Protein AF-A0A6C0U5X5-F1 (afdb_monomer_lite)

Secondary structure (DSSP, 8-state):
-HHHHHHHHHHHHHHTT---------SSGGGHHHHHHHHHHS------------S------

pLDDT: mean 91.98, std 12.53, range [43.56, 98.56]

Radius of gyration: 16.29 Å; chains: 1; bounding box: 43×32×25 Å

Foldseek 3Di:
DVVVVVVVVVVVCVVVVNPDDDDDFDPDPVCPVVCVVDVVVDDDDDDDDDDDDDPPCPDDD

Structure (mmC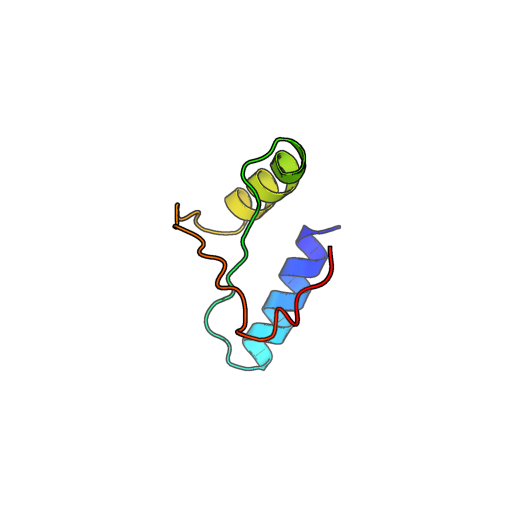IF, N/CA/C/O backbone):
data_AF-A0A6C0U5X5-F1
#
_entry.id   AF-A0A6C0U5X5-F1
#
loop_
_atom_site.group_PDB
_atom_site.id
_atom_site.type_symbol
_atom_site.label_atom_id
_atom_site.label_alt_id
_atom_site.label_comp_id
_atom_site.label_asym_id
_atom_site.label_entity_id
_atom_site.label_seq_id
_atom_site.pdbx_PDB_ins_code
_atom_site.Cartn_x
_atom_site.Cartn_y
_atom_site.Cartn_z
_atom_site.occupancy
_atom_site.B_iso_or_equiv
_atom_site.auth_seq_id
_atom_site.auth_comp_id
_atom_site.auth_asym_id
_atom_site.auth_atom_id
_atom_site.pdbx_PDB_model_num
ATOM 1 N N . MET A 1 1 ? -11.360 -2.052 -14.932 1.00 90.25 1 MET A N 1
ATOM 2 C CA . MET A 1 1 ? -11.393 -3.475 -14.523 1.00 90.25 1 MET A CA 1
ATOM 3 C C . MET A 1 1 ? -10.713 -3.702 -13.178 1.00 90.25 1 MET A C 1
ATOM 5 O O . MET A 1 1 ? -11.389 -4.186 -12.284 1.00 90.25 1 MET A O 1
ATOM 9 N N . ALA A 1 2 ? -9.452 -3.294 -12.981 1.00 96.75 2 ALA A N 1
ATOM 10 C CA . ALA A 1 2 ? -8.725 -3.507 -11.718 1.00 96.75 2 ALA A CA 1
ATOM 11 C C . ALA A 1 2 ? -9.464 -3.007 -10.457 1.00 96.75 2 ALA A C 1
ATOM 13 O O . ALA A 1 2 ? -9.576 -3.743 -9.485 1.00 96.75 2 ALA A O 1
ATOM 14 N N . THR A 1 3 ? -10.079 -1.820 -10.500 1.00 97.50 3 THR A N 1
ATOM 15 C CA . THR A 1 3 ? -10.899 -1.301 -9.387 1.00 97.50 3 THR A CA 1
ATOM 16 C C . THR A 1 3 ? -12.021 -2.255 -8.971 1.00 97.50 3 THR A C 1
ATOM 18 O O . THR A 1 3 ? -12.218 -2.475 -7.783 1.00 97.50 3 THR A O 1
ATOM 21 N N . ALA A 1 4 ? -12.721 -2.872 -9.929 1.00 98.19 4 ALA A N 1
ATOM 22 C CA . ALA A 1 4 ? -13.807 -3.806 -9.628 1.00 98.19 4 ALA A CA 1
ATOM 23 C C . ALA A 1 4 ? -13.288 -5.100 -8.977 1.00 98.19 4 ALA A C 1
ATOM 25 O O . ALA A 1 4 ? -13.959 -5.670 -8.120 1.00 98.19 4 ALA A O 1
ATOM 26 N N . LEU A 1 5 ? -12.081 -5.547 -9.346 1.00 98.44 5 LEU A N 1
ATOM 27 C CA . LEU A 1 5 ? -11.426 -6.688 -8.701 1.00 98.44 5 LEU A CA 1
ATOM 28 C C . LEU A 1 5 ? -11.040 -6.361 -7.255 1.00 98.44 5 LEU A C 1
ATOM 30 O O . LEU A 1 5 ? -11.327 -7.156 -6.365 1.00 98.44 5 LEU A O 1
ATOM 34 N N . ILE A 1 6 ? -10.464 -5.179 -7.013 1.00 98.00 6 ILE A N 1
ATOM 35 C CA . ILE A 1 6 ? -10.095 -4.721 -5.665 1.00 98.00 6 ILE A CA 1
ATOM 36 C C . ILE A 1 6 ? -11.341 -4.591 -4.782 1.00 98.00 6 ILE A C 1
ATOM 38 O O . ILE A 1 6 ? -11.363 -5.134 -3.685 1.00 98.00 6 ILE A O 1
ATOM 42 N N . GLN A 1 7 ? -12.415 -3.980 -5.286 1.00 97.44 7 GLN A N 1
ATOM 43 C CA . GLN A 1 7 ? -13.693 -3.879 -4.567 1.00 97.44 7 GLN A CA 1
ATOM 44 C C . GLN 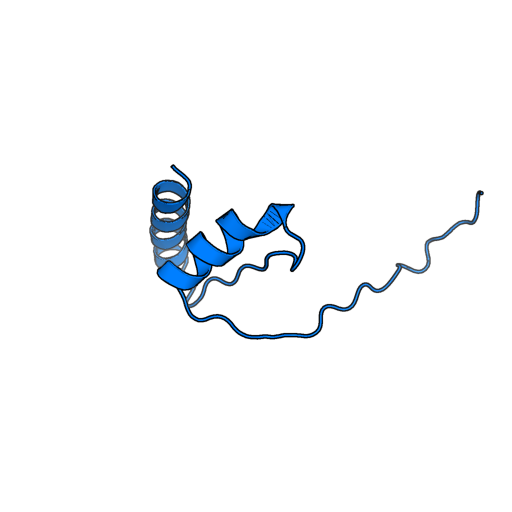A 1 7 ? -14.308 -5.254 -4.283 1.00 97.44 7 GLN A C 1
ATOM 46 O O . GLN A 1 7 ? -14.888 -5.492 -3.222 1.00 97.44 7 GLN A O 1
ATOM 51 N N . ARG A 1 8 ? -14.182 -6.202 -5.221 1.00 98.38 8 ARG A N 1
ATOM 52 C CA . ARG A 1 8 ? -14.649 -7.569 -4.987 1.00 98.38 8 ARG A CA 1
ATOM 53 C C . ARG A 1 8 ? -13.835 -8.261 -3.899 1.00 98.38 8 ARG A C 1
ATOM 55 O O . ARG A 1 8 ? -14.424 -8.960 -3.075 1.00 98.38 8 ARG A O 1
ATOM 62 N N . LEU A 1 9 ? -12.520 -8.060 -3.889 1.00 98.12 9 LEU A N 1
ATOM 63 C CA . LEU A 1 9 ? -11.642 -8.588 -2.855 1.00 98.12 9 LEU A CA 1
ATOM 64 C C . LEU A 1 9 ? -11.942 -7.955 -1.494 1.00 98.12 9 LEU A C 1
ATOM 66 O O . LEU A 1 9 ? -12.051 -8.689 -0.524 1.00 98.12 9 LEU A O 1
ATOM 70 N N . GLU A 1 10 ? -12.186 -6.646 -1.430 1.00 97.88 10 GLU A N 1
ATOM 71 C CA . GLU A 1 10 ? -12.576 -5.933 -0.207 1.00 97.88 10 GLU A CA 1
ATOM 72 C C . GLU A 1 10 ? -13.811 -6.565 0.455 1.00 97.88 10 GLU A C 1
ATOM 74 O O . GLU A 1 10 ? -13.789 -6.880 1.645 1.00 97.88 10 GLU A O 1
ATOM 79 N N . MET A 1 11 ? -14.852 -6.870 -0.332 1.00 98.25 11 MET A N 1
ATOM 80 C CA . MET A 1 11 ? -16.044 -7.570 0.169 1.00 98.25 11 MET A CA 1
ATOM 81 C C . MET A 1 11 ? -15.721 -8.958 0.741 1.00 98.25 11 MET A C 1
ATOM 83 O O . MET A 1 11 ? -16.285 -9.363 1.758 1.00 98.25 11 MET A O 1
ATOM 87 N N . ILE A 1 12 ? -14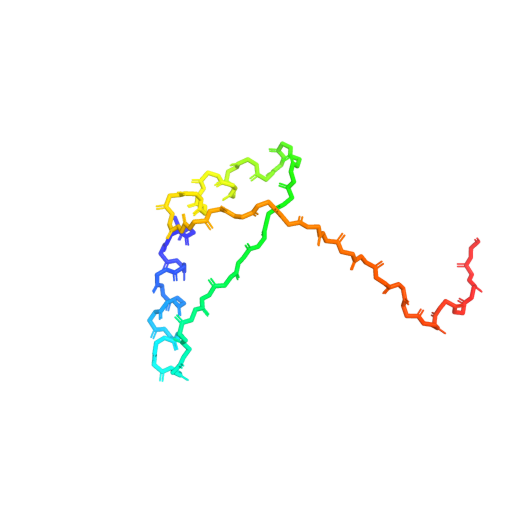.828 -9.707 0.088 1.00 98.56 12 ILE A N 1
ATOM 88 C CA . ILE A 1 12 ? -14.413 -11.041 0.546 1.00 98.56 12 ILE A CA 1
ATOM 89 C C . ILE A 1 12 ? -13.574 -10.930 1.825 1.00 98.56 12 ILE A C 1
ATOM 91 O O . ILE A 1 12 ? -13.764 -11.718 2.749 1.00 98.56 12 ILE A O 1
ATOM 95 N N . SER A 1 13 ? -12.670 -9.957 1.883 1.00 98.19 13 SER A N 1
ATOM 96 C CA . SER A 1 13 ? -11.811 -9.663 3.028 1.00 98.19 13 SER A CA 1
ATOM 97 C C . SER A 1 13 ? -12.643 -9.311 4.259 1.00 98.19 13 SER A C 1
ATOM 99 O O . SER A 1 13 ? -12.465 -9.930 5.309 1.00 98.19 13 SER A O 1
ATOM 101 N N . ALA A 1 14 ? -13.630 -8.422 4.113 1.00 98.25 14 ALA A N 1
ATOM 102 C CA . ALA A 1 14 ? -14.551 -8.067 5.190 1.00 98.25 14 ALA A CA 1
ATOM 103 C C . ALA A 1 14 ? -15.339 -9.287 5.701 1.00 98.25 14 ALA A C 1
ATOM 105 O O . ALA A 1 14 ? -15.410 -9.521 6.906 1.00 98.25 14 ALA A O 1
ATOM 106 N N . ALA A 1 15 ? -15.857 -10.128 4.797 1.0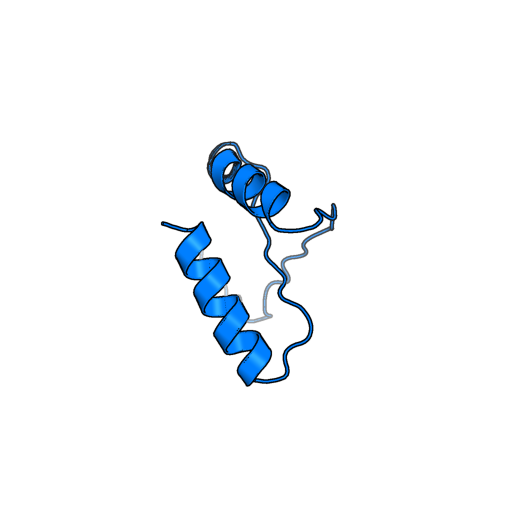0 98.56 15 ALA A N 1
ATOM 107 C CA . ALA A 1 15 ? -16.561 -11.359 5.168 1.00 98.56 15 ALA A CA 1
ATOM 108 C C . ALA A 1 15 ? -15.671 -12.377 5.912 1.00 98.56 15 ALA A C 1
ATOM 110 O O . ALA A 1 15 ? -16.180 -13.242 6.621 1.00 98.56 15 ALA A O 1
ATOM 111 N N . ARG A 1 16 ? -14.345 -12.278 5.759 1.00 98.19 16 ARG A N 1
ATOM 112 C CA . ARG A 1 16 ? -13.347 -13.117 6.440 1.00 98.19 16 ARG A CA 1
ATOM 113 C C . ARG A 1 16 ? -12.812 -12.501 7.736 1.00 98.19 16 ARG A C 1
ATOM 115 O O . ARG A 1 16 ? -11.959 -13.111 8.371 1.00 98.19 16 ARG A O 1
ATOM 122 N N . GLY A 1 17 ? -13.287 -11.318 8.129 1.00 98.25 17 GLY A N 1
ATOM 123 C CA . GLY A 1 17 ? -12.797 -10.606 9.311 1.00 98.25 17 GLY A CA 1
ATOM 124 C C . GLY A 1 17 ? -11.425 -9.952 9.121 1.00 98.25 17 GLY A C 1
ATOM 125 O O . GLY A 1 17 ? -10.772 -9.619 10.108 1.00 98.25 17 GLY A O 1
ATOM 126 N N . ALA A 1 18 ? -10.969 -9.768 7.878 1.00 98.12 18 ALA A N 1
ATOM 127 C CA . ALA A 1 18 ? -9.764 -8.993 7.613 1.00 98.12 18 ALA A CA 1
ATOM 128 C C . ALA A 1 18 ? -10.051 -7.501 7.834 1.00 98.12 18 ALA A C 1
ATOM 130 O O . ALA A 1 18 ? -11.044 -6.974 7.335 1.00 98.12 18 ALA A O 1
ATOM 131 N N . TYR A 1 19 ? -9.169 -6.828 8.573 1.00 96.31 19 TYR A N 1
ATOM 132 C CA . TYR A 1 19 ? -9.315 -5.407 8.901 1.00 96.31 19 TYR A CA 1
ATOM 133 C C . TYR A 1 19 ? -8.578 -4.481 7.922 1.00 96.31 19 TYR A C 1
ATOM 135 O O . TYR A 1 19 ? -8.892 -3.297 7.849 1.00 96.31 19 TYR A O 1
ATOM 143 N N . LEU A 1 20 ? -7.588 -5.001 7.189 1.00 95.88 20 LEU A N 1
ATOM 144 C CA . LEU A 1 20 ? -6.728 -4.225 6.300 1.00 95.88 20 LEU A CA 1
ATOM 145 C C . LEU A 1 20 ? -6.263 -5.084 5.123 1.00 95.88 20 LEU A C 1
ATOM 147 O O . LEU A 1 20 ? -5.995 -6.276 5.276 1.00 95.88 20 LEU A O 1
ATOM 151 N N . MET A 1 21 ? -6.148 -4.454 3.956 1.00 96.94 21 MET A N 1
ATOM 152 C CA . MET A 1 21 ? -5.473 -5.001 2.782 1.00 96.94 21 MET A CA 1
ATOM 153 C C . MET A 1 21 ? -4.272 -4.111 2.468 1.00 96.94 21 MET A C 1
ATOM 155 O O . MET A 1 21 ? -4.390 -2.889 2.511 1.00 96.94 21 MET A O 1
ATOM 159 N N . PHE A 1 22 ? -3.140 -4.721 2.135 1.00 96.44 22 PHE A N 1
ATOM 160 C CA . PHE A 1 22 ? -1.929 -4.027 1.703 1.00 96.44 22 PHE A CA 1
ATOM 161 C C . PHE A 1 22 ? -1.512 -4.538 0.323 1.00 96.44 22 PHE A C 1
ATOM 163 O O . PHE A 1 22 ? -1.791 -5.681 -0.041 1.00 96.44 22 PHE A O 1
ATOM 170 N N . VAL A 1 23 ? -0.871 -3.671 -0.456 1.00 97.12 23 VAL A N 1
ATOM 171 C CA . VAL A 1 23 ? -0.364 -3.966 -1.799 1.00 97.12 23 VAL A CA 1
ATOM 172 C C . VAL A 1 23 ? 0.886 -3.127 -2.046 1.00 97.12 23 VAL A C 1
ATOM 174 O O . VAL A 1 23 ? 0.998 -2.022 -1.517 1.00 97.12 23 VAL A O 1
ATOM 177 N N . GLN A 1 24 ? 1.825 -3.659 -2.822 1.00 96.44 24 GLN A N 1
ATOM 178 C CA . GLN A 1 24 ? 3.044 -2.971 -3.248 1.00 96.44 24 GLN A CA 1
ATOM 179 C C . GLN A 1 24 ? 3.025 -2.793 -4.771 1.00 96.44 24 GLN A C 1
ATOM 181 O O . GLN A 1 24 ? 2.319 -3.517 -5.476 1.00 96.44 24 GLN A O 1
ATOM 186 N N . ALA A 1 25 ? 3.766 -1.803 -5.252 1.00 96.69 25 ALA A N 1
ATOM 187 C CA . ALA A 1 25 ? 4.059 -1.576 -6.661 1.00 96.69 25 ALA A CA 1
ATOM 188 C C . ALA A 1 25 ? 5.539 -1.210 -6.769 1.00 96.69 25 ALA A C 1
ATOM 190 O O . ALA A 1 25 ? 6.058 -0.518 -5.883 1.00 96.69 25 ALA A O 1
ATOM 191 N N . ASP A 1 26 ? 6.193 -1.660 -7.832 1.00 96.31 26 ASP A N 1
ATOM 192 C CA . ASP A 1 26 ? 7.551 -1.251 -8.150 1.00 96.31 26 ASP A CA 1
ATOM 193 C C . ASP A 1 26 ? 7.582 0.237 -8.509 1.00 96.31 26 ASP A C 1
ATOM 195 O O . ASP A 1 26 ? 6.593 0.836 -8.932 1.00 96.31 26 ASP A O 1
ATOM 199 N N . THR A 1 27 ? 8.738 0.872 -8.315 1.00 94.94 27 THR A N 1
ATOM 200 C CA . THR A 1 27 ? 8.908 2.309 -8.603 1.00 94.94 27 THR A CA 1
ATOM 201 C C . THR A 1 27 ? 9.258 2.596 -10.065 1.00 94.94 27 THR A C 1
ATOM 203 O O . THR A 1 27 ? 9.399 3.761 -10.442 1.00 94.94 27 THR A O 1
ATOM 206 N N . GLY A 1 28 ? 9.406 1.550 -10.881 1.00 95.88 28 GLY A N 1
ATOM 207 C CA . GLY A 1 28 ? 9.686 1.650 -12.309 1.00 95.88 28 GLY A CA 1
ATOM 208 C C . GLY A 1 28 ? 8.499 2.186 -13.125 1.00 95.88 28 GLY A C 1
ATOM 209 O O . GLY A 1 28 ? 7.349 2.126 -12.676 1.00 95.88 28 GLY A O 1
ATOM 210 N N . PRO A 1 29 ? 8.752 2.716 -14.338 1.00 96.94 29 PRO A N 1
ATOM 211 C CA . PRO A 1 29 ? 7.714 3.268 -15.215 1.00 96.94 29 PRO A CA 1
ATOM 212 C C . PRO A 1 29 ? 6.616 2.256 -15.586 1.00 96.94 29 PRO A C 1
ATOM 214 O O . PRO A 1 29 ? 5.479 2.642 -15.854 1.00 96.94 29 PRO A O 1
ATOM 217 N N . GLU A 1 30 ? 6.936 0.962 -15.592 1.00 97.69 30 GLU A N 1
ATOM 218 C CA . GLU A 1 30 ? 6.003 -0.139 -15.829 1.00 97.69 30 GLU A CA 1
ATOM 219 C C . GLU A 1 30 ? 4.830 -0.163 -14.838 1.00 97.69 30 GLU A C 1
ATOM 221 O O . GLU A 1 30 ? 3.719 -0.541 -15.220 1.00 97.69 30 GLU A O 1
ATOM 226 N N . ASP A 1 31 ? 5.052 0.325 -13.615 1.00 97.88 31 ASP A N 1
ATOM 227 C CA . ASP A 1 31 ? 4.094 0.274 -12.514 1.00 97.88 31 ASP A CA 1
ATOM 228 C C . ASP A 1 31 ? 3.433 1.626 -12.209 1.00 97.88 31 ASP A C 1
ATOM 230 O O . ASP A 1 31 ? 2.559 1.708 -11.342 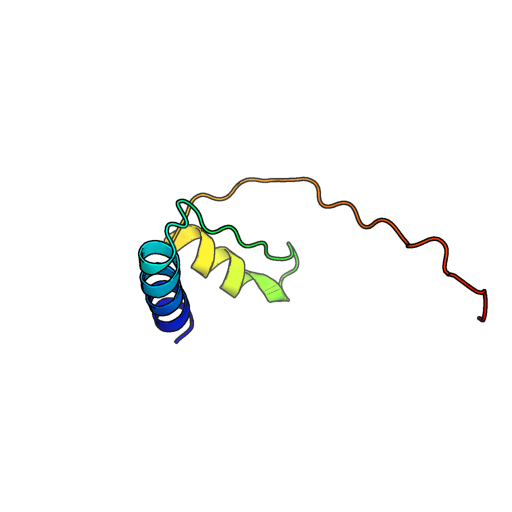1.00 97.88 31 ASP A O 1
ATOM 234 N N . GLU A 1 32 ? 3.713 2.684 -12.980 1.00 97.81 32 GLU A N 1
ATOM 235 C CA . GLU A 1 32 ? 3.004 3.970 -12.875 1.00 97.81 32 GLU A CA 1
ATOM 236 C C . GLU A 1 32 ? 1.464 3.828 -12.869 1.00 97.81 32 GLU A C 1
ATOM 238 O O . GLU A 1 32 ? 0.806 4.468 -12.034 1.00 97.81 32 GLU A O 1
ATOM 243 N N . PRO A 1 33 ? 0.837 2.980 -13.718 1.00 97.94 33 PRO A N 1
ATOM 244 C CA . PRO A 1 33 ? -0.609 2.773 -13.669 1.00 97.94 33 PRO A CA 1
ATOM 245 C C . PRO A 1 33 ? -1.083 2.124 -12.361 1.00 97.94 33 PRO A C 1
ATOM 247 O O . PRO A 1 33 ? -2.176 2.446 -11.883 1.00 97.94 33 PRO A O 1
ATOM 250 N N . ALA A 1 34 ? -0.281 1.226 -11.780 1.00 97.94 34 ALA A N 1
ATOM 251 C CA . ALA A 1 34 ? -0.574 0.565 -10.511 1.00 97.94 34 ALA A CA 1
ATOM 252 C C . ALA A 1 34 ? -0.435 1.550 -9.343 1.00 97.94 34 ALA A C 1
ATOM 254 O O . ALA A 1 34 ? -1.371 1.690 -8.553 1.00 97.94 34 ALA A O 1
ATOM 255 N N . ILE A 1 35 ? 0.652 2.329 -9.304 1.00 98.00 35 ILE A N 1
ATOM 256 C CA . ILE A 1 35 ? 0.856 3.416 -8.335 1.00 98.00 35 ILE A CA 1
ATOM 257 C C . ILE A 1 35 ? -0.328 4.390 -8.377 1.00 98.00 35 ILE A C 1
ATOM 259 O O . ILE A 1 35 ? -0.896 4.724 -7.333 1.00 98.00 35 ILE A O 1
ATOM 263 N N . ALA A 1 36 ? -0.755 4.820 -9.570 1.00 97.88 36 ALA A N 1
ATOM 264 C CA . ALA A 1 36 ? -1.882 5.735 -9.734 1.00 97.88 36 ALA A CA 1
ATOM 265 C C . ALA A 1 36 ? -3.224 5.121 -9.299 1.00 97.88 36 ALA A C 1
ATOM 267 O O . ALA A 1 36 ? -4.090 5.830 -8.781 1.00 97.88 36 ALA A O 1
ATOM 268 N N . LEU A 1 37 ? -3.420 3.818 -9.514 1.00 98.25 37 LEU A N 1
ATOM 269 C CA . LEU A 1 37 ? -4.605 3.096 -9.058 1.00 98.25 37 LEU A CA 1
ATOM 270 C C . LEU A 1 37 ? -4.638 2.989 -7.530 1.00 98.25 37 LEU A C 1
ATOM 272 O O . LEU A 1 37 ? -5.645 3.353 -6.925 1.00 98.25 37 LEU A O 1
ATOM 276 N N . TYR A 1 38 ? -3.561 2.516 -6.904 1.00 97.75 38 TYR A N 1
ATOM 277 C CA . TYR A 1 38 ? -3.506 2.308 -5.456 1.00 97.75 38 TYR A CA 1
ATOM 278 C C . TYR A 1 38 ? -3.555 3.631 -4.693 1.00 97.75 38 TYR A C 1
ATOM 280 O O . TYR A 1 38 ? -4.288 3.735 -3.714 1.00 97.75 38 TYR A O 1
ATOM 288 N N . SER A 1 39 ? -2.906 4.679 -5.207 1.00 97.50 39 SER A N 1
ATOM 289 C CA . SER A 1 39 ? -2.959 6.026 -4.616 1.00 97.50 39 SER A CA 1
ATOM 290 C C . SER A 1 39 ? -4.367 6.635 -4.615 1.00 97.50 39 SER A C 1
ATOM 292 O O . SER A 1 39 ? -4.652 7.521 -3.817 1.00 97.50 39 SER A O 1
ATOM 294 N N . LYS A 1 40 ? -5.267 6.184 -5.503 1.00 97.31 40 LYS A N 1
ATOM 295 C CA . LYS A 1 40 ? -6.683 6.595 -5.493 1.00 97.31 40 LYS A CA 1
ATOM 296 C C . LYS A 1 40 ? -7.531 5.811 -4.493 1.00 97.31 40 LYS A C 1
ATOM 298 O O . LYS A 1 40 ? -8.605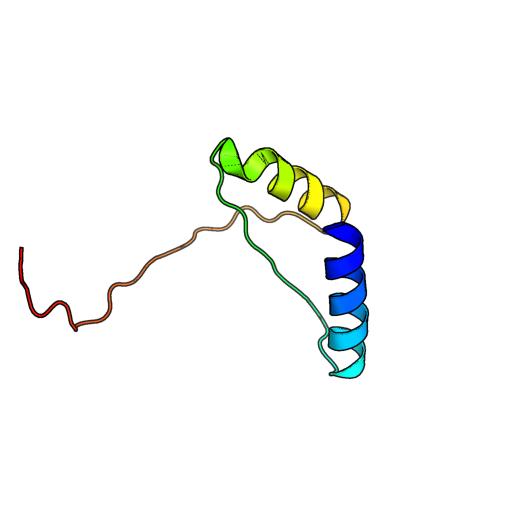 6.282 -4.133 1.00 97.31 40 LYS A O 1
ATOM 303 N N . LEU A 1 41 ? -7.106 4.604 -4.122 1.00 96.81 41 LEU A N 1
ATOM 304 C CA . LEU A 1 41 ? -7.900 3.654 -3.336 1.00 96.81 41 LEU A CA 1
ATOM 305 C C . LEU A 1 41 ? -7.432 3.527 -1.883 1.00 96.81 41 LEU A C 1
ATOM 307 O O . LEU A 1 41 ? -8.204 3.073 -1.046 1.00 96.81 41 LEU A O 1
ATOM 311 N N . GLY A 1 42 ? -6.199 3.921 -1.577 1.00 95.69 42 GLY A N 1
ATOM 312 C CA . GLY A 1 42 ? -5.622 3.816 -0.243 1.00 95.69 42 GLY A CA 1
ATOM 313 C C . GLY A 1 42 ? -4.570 4.883 0.032 1.00 95.69 42 GLY A C 1
ATOM 314 O O . GLY A 1 42 ? -4.431 5.861 -0.702 1.00 95.69 42 GLY A O 1
ATOM 315 N N . THR A 1 43 ? -3.826 4.687 1.116 1.00 97.06 43 THR A N 1
ATOM 316 C CA . THR A 1 43 ? -2.735 5.572 1.533 1.00 97.06 43 THR A CA 1
ATOM 317 C C . THR A 1 43 ? -1.400 4.939 1.160 1.00 97.06 43 THR A C 1
ATOM 319 O O . THR A 1 43 ? -1.150 3.783 1.488 1.00 97.06 43 THR A O 1
ATOM 322 N N . ARG A 1 44 ? -0.553 5.692 0.450 1.00 96.56 44 ARG A N 1
ATOM 323 C CA . ARG A 1 44 ? 0.803 5.260 0.100 1.00 96.56 44 ARG A CA 1
ATOM 324 C C . ARG A 1 44 ? 1.730 5.431 1.300 1.00 96.56 44 ARG A C 1
ATOM 326 O O . ARG A 1 44 ? 1.754 6.498 1.908 1.00 96.56 44 ARG A O 1
ATOM 333 N N . GLU A 1 45 ? 2.539 4.412 1.554 1.00 95.94 45 GLU A N 1
ATOM 334 C CA . GLU A 1 45 ? 3.683 4.468 2.461 1.00 95.94 45 GLU A CA 1
ATOM 335 C C . GLU A 1 45 ? 4.954 4.145 1.670 1.00 95.94 45 GLU A C 1
ATOM 337 O O . GLU A 1 45 ? 4.975 3.201 0.881 1.00 95.94 45 GLU A O 1
ATOM 342 N N . GLU A 1 46 ? 6.007 4.941 1.854 1.00 93.88 46 GLU A N 1
ATOM 343 C CA . GLU A 1 46 ? 7.326 4.651 1.283 1.00 93.88 46 GLU A CA 1
ATOM 344 C C . GLU A 1 46 ? 8.059 3.712 2.247 1.00 93.88 46 GLU A C 1
ATOM 346 O O . GLU A 1 46 ? 8.450 4.123 3.342 1.00 93.88 46 GLU A O 1
ATOM 351 N N . VAL A 1 47 ? 8.217 2.444 1.865 1.00 92.75 47 VAL A N 1
ATOM 352 C CA . VAL A 1 47 ? 8.810 1.396 2.711 1.00 92.75 47 VAL A CA 1
ATOM 353 C C . VAL A 1 47 ? 10.028 0.766 2.041 1.00 92.75 47 VAL A C 1
ATOM 355 O O . VAL A 1 47 ? 10.144 0.757 0.818 1.00 92.75 47 VAL A O 1
ATOM 358 N N . LEU A 1 48 ? 10.940 0.216 2.844 1.00 93.81 48 LEU A N 1
ATOM 359 C CA . LEU A 1 48 ? 12.075 -0.560 2.343 1.00 93.81 48 LEU A CA 1
ATOM 360 C C . LEU A 1 48 ? 11.656 -2.025 2.165 1.00 93.81 48 LEU A C 1
ATOM 362 O O . LEU A 1 48 ? 11.225 -2.663 3.126 1.00 93.81 48 LEU A O 1
ATOM 366 N N . HIS A 1 49 ? 11.800 -2.549 0.948 1.00 92.06 49 HIS A N 1
ATOM 367 C CA . HIS A 1 49 ? 11.654 -3.973 0.652 1.00 92.06 49 HIS A CA 1
ATOM 368 C C . HIS A 1 49 ? 13.024 -4.658 0.763 1.00 92.06 49 HIS A C 1
ATOM 370 O O . HIS A 1 49 ? 14.024 -4.113 0.296 1.00 92.06 49 HIS A O 1
ATOM 376 N N . PHE A 1 50 ? 13.076 -5.834 1.391 1.00 92.69 50 PHE A N 1
ATOM 377 C CA . PHE A 1 50 ? 14.297 -6.628 1.523 1.00 92.69 50 PHE A CA 1
ATOM 378 C C . PHE A 1 50 ? 14.049 -8.038 0.997 1.00 92.69 50 PHE A C 1
ATOM 380 O O . PHE A 1 50 ? 13.272 -8.786 1.590 1.00 92.69 50 PHE A O 1
ATOM 387 N N . ASP A 1 51 ? 14.766 -8.408 -0.058 1.00 92.12 51 ASP A N 1
ATOM 388 C CA . ASP A 1 51 ? 14.850 -9.790 -0.515 1.00 92.12 51 ASP A CA 1
ATOM 389 C C . ASP A 1 51 ? 15.934 -10.525 0.275 1.00 92.12 51 ASP A C 1
ATOM 391 O O . ASP A 1 51 ? 17.088 -10.092 0.330 1.00 92.12 51 ASP A O 1
ATOM 395 N N . LEU A 1 52 ? 15.569 -11.645 0.898 1.00 90.56 52 LEU A N 1
ATOM 396 C CA . LEU A 1 52 ? 16.513 -12.527 1.579 1.00 90.56 52 LEU A CA 1
ATOM 397 C C . LEU A 1 52 ? 16.596 -13.844 0.801 1.00 90.56 52 LEU A C 1
ATOM 399 O O . LEU A 1 52 ? 15.584 -14.549 0.717 1.00 90.56 52 LEU A O 1
ATOM 403 N N . PRO A 1 53 ? 17.762 -14.203 0.234 1.00 88.06 53 PRO A N 1
ATOM 404 C CA . PRO A 1 53 ? 17.913 -15.498 -0.409 1.00 88.06 53 PRO A CA 1
ATOM 405 C C . PRO A 1 53 ? 17.758 -16.611 0.636 1.00 88.06 53 PRO A C 1
ATOM 407 O O . PRO A 1 53 ? 18.242 -16.498 1.763 1.00 88.06 53 PRO A O 1
ATOM 410 N N . ALA A 1 54 ? 17.088 -17.704 0.268 1.00 85.75 54 ALA A N 1
ATOM 411 C CA . ALA A 1 54 ? 17.110 -18.919 1.076 1.00 85.75 54 ALA A CA 1
ATOM 412 C C . ALA A 1 54 ? 18.483 -19.601 0.938 1.00 85.75 54 ALA A C 1
ATOM 414 O O . ALA A 1 54 ? 19.056 -19.593 -0.150 1.00 85.75 54 ALA A O 1
ATOM 415 N N . GLU A 1 55 ? 18.984 -20.262 1.990 1.00 75.94 55 GLU A N 1
ATOM 416 C CA . GLU A 1 55 ? 20.252 -21.030 1.981 1.00 75.94 55 GLU A CA 1
ATOM 417 C C . GLU A 1 55 ? 20.222 -22.299 1.094 1.00 75.94 55 GLU A C 1
ATOM 419 O O . GLU A 1 55 ? 20.895 -23.292 1.359 1.00 75.94 55 GLU A O 1
ATOM 424 N N . SER A 1 56 ? 19.431 -22.297 0.024 1.00 66.44 56 SER A N 1
ATOM 425 C CA . SER A 1 56 ? 19.447 -23.313 -1.019 1.00 66.44 56 SER A CA 1
ATOM 426 C C . SER A 1 56 ? 19.848 -22.717 -2.366 1.00 66.44 56 SER A C 1
ATOM 428 O O . SER A 1 56 ? 19.293 -23.089 -3.399 1.00 66.44 56 SER A O 1
ATOM 430 N N . GLU A 1 57 ? 20.840 -21.831 -2.385 1.00 58.91 57 GLU A N 1
ATOM 431 C CA . GLU A 1 57 ? 21.747 -21.795 -3.528 1.00 58.91 57 GLU A CA 1
ATOM 432 C C . GLU A 1 57 ? 22.671 -23.015 -3.425 1.00 58.91 57 GLU A C 1
ATOM 434 O O . GLU A 1 57 ? 23.825 -22.940 -3.010 1.00 58.91 57 GLU A O 1
ATOM 439 N N . ASN A 1 58 ? 22.154 -24.185 -3.814 1.00 56.66 58 ASN A N 1
ATOM 440 C CA . ASN A 1 58 ? 23.046 -25.180 -4.392 1.00 56.66 58 ASN A CA 1
ATOM 441 C C . ASN A 1 58 ? 23.567 -24.548 -5.681 1.00 56.66 58 ASN A C 1
ATOM 443 O O . ASN A 1 58 ? 22.845 -24.470 -6.675 1.00 56.66 58 ASN A O 1
ATOM 447 N N . GLY A 1 59 ? 24.789 -24.024 -5.608 1.00 59.59 59 GLY A N 1
ATOM 448 C CA . GLY A 1 59 ? 25.415 -23.293 -6.693 1.00 59.59 59 GLY A CA 1
ATOM 449 C C . GLY A 1 59 ? 25.398 -24.081 -7.993 1.00 59.59 59 GLY A C 1
ATOM 450 O O . GLY A 1 59 ? 25.932 -25.183 -8.045 1.00 59.59 59 GLY A O 1
ATOM 451 N N . VAL A 1 60 ? 24.825 -23.483 -9.035 1.00 52.75 60 VAL A N 1
ATOM 452 C CA . VAL A 1 60 ? 25.224 -23.684 -10.429 1.00 52.75 60 VAL A CA 1
ATOM 453 C C . VAL A 1 60 ? 24.861 -22.417 -11.207 1.00 52.75 60 VAL A C 1
ATOM 455 O O . VAL A 1 60 ? 23.702 -22.233 -11.576 1.00 52.75 60 VAL A O 1
ATOM 458 N N . ALA A 1 61 ? 25.862 -21.573 -11.455 1.00 43.56 61 ALA A N 1
ATOM 459 C CA . ALA A 1 61 ? 26.177 -20.965 -12.753 1.00 43.56 61 ALA A CA 1
ATOM 460 C C . ALA A 1 61 ? 27.494 -20.189 -12.628 1.00 43.56 61 ALA A C 1
ATOM 462 O O . ALA A 1 61 ? 27.516 -19.176 -11.897 1.00 43.56 61 ALA A O 1
#

Organism: NCBI:txid2708301

Sequence (61 aa):
MATALIQRLEMISAARGAYLMFVQADTGPEDEPAIALYSKLGTREEVLHFDLPAESENGVA